Protein AF-A0A7V9MTH3-F1 (afdb_monomer)

pLDDT: mean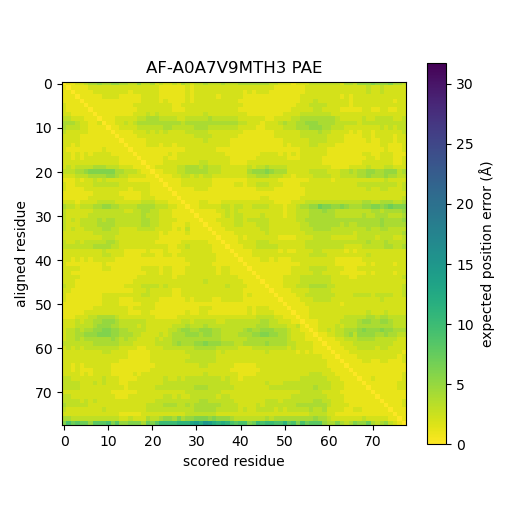 96.87, std 2.05, range [87.31, 98.62]

Secondary structure (DSSP, 8-state):
-EEEEE---SS--EEEEETT-EEEEEETTS-GGG-B-SBSEEEE-TT-EEEEEEE--SSS---EEESSHHHHHTT-B-

Nearest PDB structures (foldseek):
  4knt-assembly1_A  TM=9.830E-01  e=2.464E-06  Nitrosomonas europaea ATCC 19718
  3wia-assembly1_B  TM=9.768E-01  e=8.652E-06  Geobacillus kaustophilus HTA426
  3x1n-assembly1_A  TM=9.752E-01  e=8.211E-06  Geobacillus thermodenitrificans NG80-2
  3wi9-assembly1_A  TM=9.766E-01  e=1.386E-05  Geobacillus kaustophilus HTA426
  3x1f-assembly1_A  TM=9.777E-01  e=2.219E-05  Geobacillus thermodenitrificans NG80-2

Sequence (78 aa):
MRLYVVNAGPNLASAFHIIGGMFAAVYPDGDAKHALTGVSTYPISPGQGVVLDAIMPQPGKYPFVDHSMRAMTIGAAG

Mean predicted aligned error: 2.18 Å

Solvent-accessible surface area (backbone atoms only — not comparable to full-atom values): 4342 Å² total; per-residue (Å²): 90,81,45,82,48,67,33,74,48,83,80,58,64,37,33,40,29,38,53,93,39,40,24,63,32,36,14,72,74,61,42,80,92,58,56,43,63,78,42,57,62,48,80,33,46,47,69,35,46,32,32,37,32,41,49,75,92,63,94,79,85,62,47,39,31,26,66,45,61,70,51,28,76,76,60,41,55,89

Radius of gyration: 12.11 Å; Cα contacts (8 Å, |Δi|>4): 178; chains: 1; bounding box: 33×20×33 Å

Foldseek 3Di:
DKDKDAQQDQADKFFKAKVQKFFQWKAFQPDPVRIDGRHGTDIHGHGTIMMTHMDNPDDDDIKIARPPVVRRVVPRID

Structure (mmCIF, N/CA/C/O backbone):
data_AF-A0A7V9MTH3-F1
#
_entry.id   AF-A0A7V9MTH3-F1
#
loop_
_atom_site.group_PDB
_atom_site.id
_atom_site.type_symbol
_atom_site.label_atom_i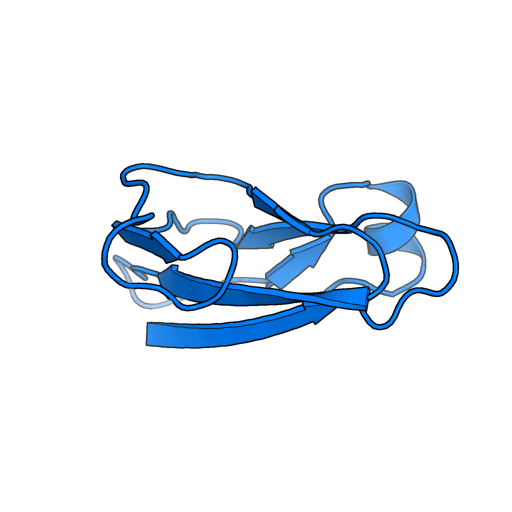d
_atom_site.label_alt_id
_atom_site.label_comp_id
_atom_site.label_asym_id
_atom_site.label_entity_id
_atom_site.label_seq_id
_atom_site.pdbx_PDB_ins_code
_atom_site.Cartn_x
_atom_site.Cartn_y
_atom_site.Cartn_z
_atom_site.occupancy
_atom_site.B_iso_or_equiv
_atom_site.auth_seq_id
_atom_site.auth_comp_id
_atom_site.auth_asym_id
_atom_site.auth_atom_id
_atom_site.pdbx_PDB_model_num
ATOM 1 N N . MET A 1 1 ? -10.368 -3.907 6.544 1.00 94.19 1 MET A N 1
ATOM 2 C CA . MET A 1 1 ? -9.897 -4.814 5.471 1.00 94.19 1 MET A CA 1
ATOM 3 C C . MET A 1 1 ? -8.425 -5.094 5.707 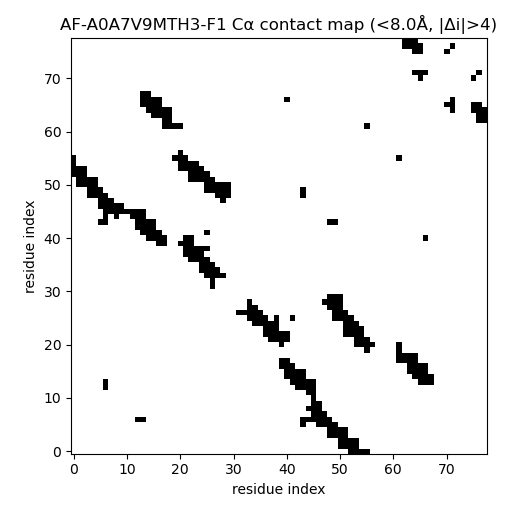1.00 94.19 1 MET A C 1
ATOM 5 O O . MET A 1 1 ? -7.717 -4.137 5.986 1.00 94.19 1 MET A O 1
ATOM 9 N N . ARG A 1 2 ? -7.975 -6.350 5.603 1.00 97.25 2 ARG A N 1
ATOM 10 C CA . ARG A 1 2 ? -6.547 -6.698 5.665 1.00 97.25 2 ARG A CA 1
ATOM 11 C C . ARG A 1 2 ? -6.004 -6.945 4.261 1.00 97.25 2 ARG A C 1
ATOM 13 O O . ARG A 1 2 ? -6.640 -7.649 3.482 1.00 97.25 2 ARG A O 1
ATOM 20 N N . LEU A 1 3 ? -4.846 -6.374 3.963 1.00 97.12 3 LEU A N 1
ATOM 21 C CA . LEU A 1 3 ? -4.136 -6.476 2.695 1.00 97.12 3 LEU 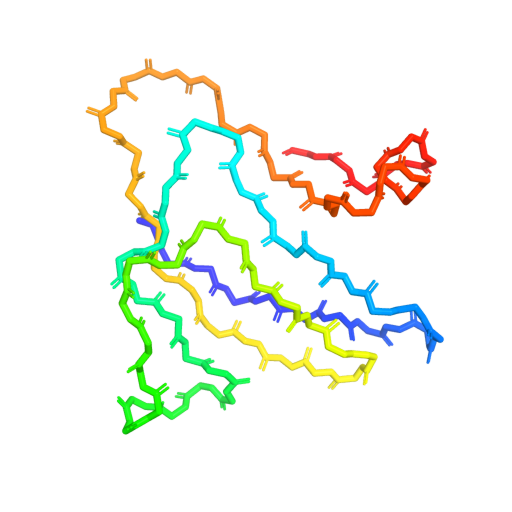A CA 1
ATOM 22 C C . LEU A 1 3 ? -2.773 -7.125 2.927 1.00 97.12 3 LEU A C 1
ATOM 24 O O . LEU A 1 3 ? -2.077 -6.778 3.878 1.00 97.12 3 LEU A O 1
ATOM 28 N N . TYR A 1 4 ? -2.390 -8.028 2.032 1.00 97.75 4 TYR A N 1
ATOM 29 C CA . TYR A 1 4 ? -1.046 -8.592 1.946 1.00 97.75 4 TYR A CA 1
ATOM 30 C C . TYR A 1 4 ? -0.453 -8.084 0.639 1.00 97.75 4 TYR A C 1
ATOM 32 O O . TYR A 1 4 ? -0.864 -8.517 -0.437 1.00 97.75 4 TYR A O 1
ATOM 40 N N . VAL A 1 5 ? 0.437 -7.101 0.728 1.00 97.62 5 VAL A N 1
ATOM 41 C CA . VAL A 1 5 ? 0.949 -6.375 -0.436 1.00 97.62 5 VAL A CA 1
ATOM 42 C C . VAL A 1 5 ? 2.411 -6.718 -0.623 1.00 97.62 5 VAL A C 1
ATOM 44 O O . VAL A 1 5 ? 3.194 -6.659 0.321 1.00 97.62 5 VAL A O 1
ATOM 47 N N . VAL A 1 6 ? 2.781 -7.058 -1.852 1.00 97.94 6 VAL A N 1
ATOM 48 C CA . VAL A 1 6 ? 4.167 -7.303 -2.243 1.00 97.94 6 VAL A CA 1
ATOM 49 C C . VAL A 1 6 ? 4.529 -6.309 -3.328 1.00 97.94 6 VAL A C 1
ATOM 51 O O . VAL A 1 6 ? 3.859 -6.241 -4.358 1.00 97.94 6 VAL A O 1
ATOM 54 N N . ASN A 1 7 ? 5.614 -5.571 -3.123 1.00 97.94 7 ASN A N 1
ATOM 55 C CA . ASN A 1 7 ? 6.275 -4.896 -4.225 1.00 97.94 7 ASN A CA 1
ATOM 56 C C . ASN A 1 7 ? 7.292 -5.866 -4.827 1.00 97.94 7 ASN A C 1
ATOM 58 O O . ASN A 1 7 ? 8.400 -6.008 -4.318 1.00 97.94 7 ASN A O 1
ATOM 62 N N . ALA A 1 8 ? 6.930 -6.536 -5.920 1.00 98.25 8 ALA A N 1
ATOM 63 C CA . ALA A 1 8 ? 7.828 -7.478 -6.587 1.00 98.25 8 ALA A CA 1
ATOM 64 C C . ALA A 1 8 ? 9.056 -6.799 -7.233 1.00 98.25 8 ALA A C 1
ATOM 66 O O . ALA A 1 8 ? 10.019 -7.477 -7.585 1.00 98.25 8 ALA A O 1
ATOM 67 N N . GLY A 1 9 ? 9.055 -5.469 -7.369 1.00 97.62 9 GLY A N 1
ATOM 68 C CA . GLY A 1 9 ? 10.147 -4.714 -7.969 1.00 97.62 9 GLY A CA 1
ATOM 69 C C . GLY A 1 9 ? 10.182 -4.828 -9.503 1.00 97.62 9 GLY A C 1
ATOM 70 O O . GLY A 1 9 ? 9.130 -4.810 -10.140 1.00 97.62 9 GLY A O 1
ATOM 71 N N . PRO A 1 10 ? 11.374 -4.879 -10.133 1.00 97.88 10 PRO A N 1
ATOM 72 C CA . PRO A 1 10 ? 12.675 -5.127 -9.502 1.00 97.88 10 PRO A CA 1
ATOM 73 C C . PRO A 1 10 ? 13.345 -3.885 -8.895 1.00 97.88 10 PRO A C 1
ATOM 75 O O . PRO A 1 10 ? 14.208 -4.030 -8.040 1.00 97.88 10 PRO A O 1
ATOM 78 N N . ASN A 1 11 ? 12.967 -2.671 -9.312 1.00 98.00 11 ASN A N 1
ATOM 79 C CA . ASN A 1 11 ? 13.795 -1.481 -9.054 1.00 98.00 11 ASN A CA 1
ATOM 80 C C . ASN A 1 11 ? 13.101 -0.369 -8.262 1.00 98.00 11 ASN A C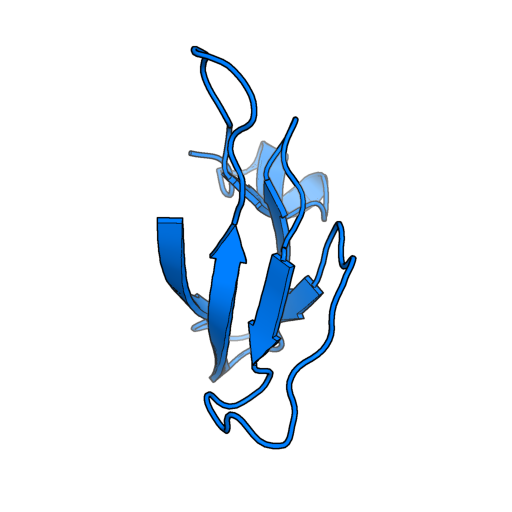 1
ATOM 82 O O . ASN A 1 11 ? 13.765 0.404 -7.578 1.00 98.00 11 ASN A O 1
ATOM 86 N N . LEU A 1 12 ? 11.783 -0.230 -8.399 1.00 97.94 12 LEU A N 1
ATOM 87 C CA . LEU A 1 12 ? 11.059 0.927 -7.876 1.00 97.94 12 LEU A CA 1
ATOM 88 C C . LEU A 1 12 ? 10.408 0.583 -6.543 1.00 97.94 12 LEU A C 1
ATOM 90 O O . LEU A 1 12 ? 9.746 -0.444 -6.439 1.00 97.94 12 LEU A O 1
ATOM 94 N N . ALA A 1 13 ? 10.584 1.440 -5.540 1.00 97.94 13 ALA A N 1
ATOM 95 C CA . ALA A 1 13 ? 9.770 1.394 -4.333 1.00 97.94 13 ALA A CA 1
ATOM 96 C C . ALA A 1 13 ? 8.345 1.881 -4.641 1.00 97.94 13 ALA A C 1
ATOM 98 O O . ALA A 1 13 ? 8.165 2.739 -5.504 1.00 97.94 13 ALA A O 1
ATOM 99 N N . SER A 1 14 ? 7.365 1.362 -3.905 1.00 98.19 14 SER A N 1
ATOM 100 C CA . SER A 1 14 ? 5.967 1.796 -3.964 1.00 98.19 14 SER A CA 1
ATOM 101 C C . SER A 1 14 ? 5.638 2.629 -2.734 1.00 98.19 14 SER A C 1
ATOM 103 O O . SER A 1 14 ? 5.858 2.174 -1.615 1.00 98.19 14 SER A O 1
ATOM 105 N N . ALA A 1 15 ? 5.055 3.811 -2.908 1.00 98.31 15 ALA A N 1
ATOM 106 C CA . ALA A 1 15 ? 4.457 4.583 -1.823 1.00 98.31 15 ALA A CA 1
ATOM 107 C C . ALA A 1 15 ? 2.984 4.171 -1.669 1.00 98.31 15 ALA A C 1
ATOM 109 O O . ALA A 1 15 ? 2.083 4.890 -2.092 1.00 98.31 15 ALA A O 1
ATOM 110 N N . PHE A 1 16 ? 2.730 2.982 -1.118 1.00 98.25 16 PHE A N 1
ATOM 111 C CA . PHE A 1 16 ? 1.393 2.387 -1.123 1.00 98.25 16 PHE A CA 1
ATOM 112 C C . PHE A 1 16 ? 0.412 3.192 -0.261 1.00 98.25 16 PHE A C 1
ATOM 114 O O . PHE A 1 16 ? 0.658 3.430 0.926 1.00 98.25 16 PHE A O 1
ATOM 121 N N . HIS A 1 17 ? -0.699 3.607 -0.868 1.00 97.94 17 HIS A N 1
ATOM 122 C CA . HIS A 1 17 ? -1.708 4.470 -0.264 1.00 97.94 17 HIS A CA 1
ATOM 123 C C . HIS A 1 17 ? -3.120 4.049 -0.682 1.00 97.94 17 HIS A C 1
ATOM 125 O O . HIS A 1 17 ? -3.328 3.508 -1.768 1.00 97.94 17 HIS A O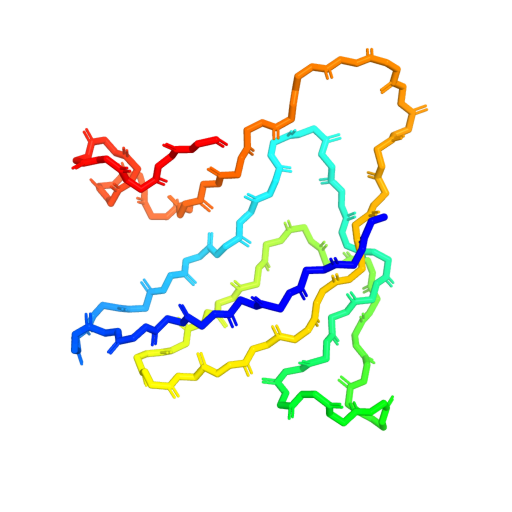 1
ATOM 131 N N . ILE A 1 18 ? -4.100 4.341 0.173 1.00 97.44 18 ILE A N 1
ATOM 132 C CA . ILE A 1 18 ? -5.520 4.191 -0.135 1.00 97.44 18 ILE A CA 1
ATOM 133 C C . ILE A 1 18 ? -6.186 5.558 -0.027 1.00 97.44 18 ILE A C 1
ATOM 135 O O . ILE A 1 18 ? -6.321 6.102 1.071 1.00 97.44 18 ILE A O 1
ATOM 139 N N . ILE A 1 19 ? -6.645 6.095 -1.156 1.00 97.06 19 ILE A N 1
ATOM 140 C CA . ILE A 1 19 ? -7.301 7.404 -1.190 1.00 97.06 19 ILE A CA 1
ATOM 141 C C . ILE A 1 19 ? -8.591 7.347 -0.367 1.00 97.06 19 ILE A C 1
ATOM 143 O O . ILE A 1 19 ? -9.449 6.495 -0.591 1.00 97.06 19 ILE A O 1
ATOM 147 N N . GLY A 1 20 ? -8.726 8.274 0.584 1.00 94.56 20 GLY A N 1
ATOM 148 C CA . GLY A 1 20 ? -9.870 8.357 1.500 1.00 94.56 20 GLY A CA 1
ATOM 149 C C . GLY A 1 20 ? -9.800 7.407 2.702 1.00 94.56 20 GLY A C 1
ATOM 150 O O . GLY A 1 20 ? -10.700 7.442 3.541 1.00 94.56 20 GLY A O 1
ATOM 151 N N . GLY A 1 21 ? -8.755 6.581 2.805 1.00 92.19 21 GLY A N 1
ATOM 152 C CA . GLY A 1 21 ? -8.527 5.660 3.918 1.00 92.19 21 GLY A CA 1
ATOM 153 C C . GLY A 1 21 ? -7.253 5.971 4.707 1.00 92.19 21 GLY A C 1
ATOM 154 O O . GLY A 1 21 ? -6.411 6.772 4.303 1.00 92.19 21 GLY A O 1
ATOM 155 N N . MET A 1 22 ? -7.106 5.297 5.846 1.00 94.12 22 MET A N 1
ATOM 156 C CA . MET A 1 22 ? -5.863 5.224 6.621 1.00 94.12 22 MET A CA 1
ATOM 157 C C . MET A 1 22 ? -5.641 3.790 7.104 1.00 94.12 22 MET A C 1
ATOM 159 O O . MET A 1 22 ? -6.591 3.004 7.231 1.00 94.12 22 MET A O 1
ATOM 163 N N . PHE A 1 23 ? -4.388 3.454 7.400 1.00 97.62 23 PHE A N 1
ATOM 164 C CA . PHE A 1 23 ? -4.024 2.170 7.979 1.00 97.62 23 PHE A CA 1
ATOM 165 C C . PHE A 1 23 ? -4.134 2.223 9.507 1.00 97.62 23 PHE A C 1
ATOM 167 O O . PHE A 1 23 ? -3.448 2.997 10.180 1.00 97.62 23 PHE A O 1
ATOM 174 N N . ALA A 1 24 ? -4.997 1.368 10.057 1.00 97.19 24 ALA A N 1
ATOM 175 C CA . ALA A 1 24 ? -5.078 1.109 11.490 1.00 97.19 24 ALA A CA 1
ATOM 176 C C . ALA A 1 24 ? -3.796 0.450 11.998 1.00 97.19 24 ALA A C 1
ATOM 178 O O . ALA A 1 24 ? -3.307 0.808 13.067 1.00 97.19 24 ALA A O 1
ATOM 179 N N . ALA A 1 25 ? -3.264 -0.487 11.209 1.00 98.25 25 ALA A N 1
ATOM 180 C CA . ALA A 1 25 ? -2.003 -1.155 11.467 1.00 98.25 25 ALA A CA 1
ATOM 181 C C . ALA A 1 25 ? -1.232 -1.395 10.162 1.00 98.25 25 ALA A C 1
ATOM 183 O O . ALA A 1 25 ? -1.821 -1.739 9.136 1.00 98.25 25 ALA A O 1
ATOM 184 N N . VAL A 1 26 ? 0.087 -1.248 10.209 1.00 98.56 26 VAL A N 1
ATOM 185 C CA . VAL A 1 26 ? 1.018 -1.690 9.165 1.00 98.56 26 VAL A CA 1
ATOM 186 C C . VAL A 1 26 ? 2.052 -2.594 9.813 1.00 98.56 26 VAL A C 1
ATOM 188 O O . VAL A 1 26 ? 2.640 -2.217 10.821 1.00 98.56 26 VAL A O 1
ATOM 191 N N . TYR A 1 27 ? 2.281 -3.763 9.227 1.00 98.50 27 TYR A N 1
ATOM 192 C CA . TYR A 1 27 ? 3.245 -4.763 9.671 1.00 98.50 27 TYR A CA 1
ATOM 193 C C . TYR A 1 27 ? 4.329 -4.901 8.583 1.00 98.50 27 TYR A C 1
ATOM 195 O O . TYR A 1 27 ? 4.115 -5.637 7.611 1.00 98.50 27 TYR A O 1
ATOM 203 N N . PRO A 1 28 ? 5.455 -4.165 8.699 1.00 96.50 28 PRO A N 1
ATOM 204 C CA . PRO A 1 28 ? 6.509 -4.034 7.679 1.00 96.50 28 PRO A CA 1
ATOM 205 C C . PRO A 1 28 ? 7.045 -5.327 7.053 1.00 96.50 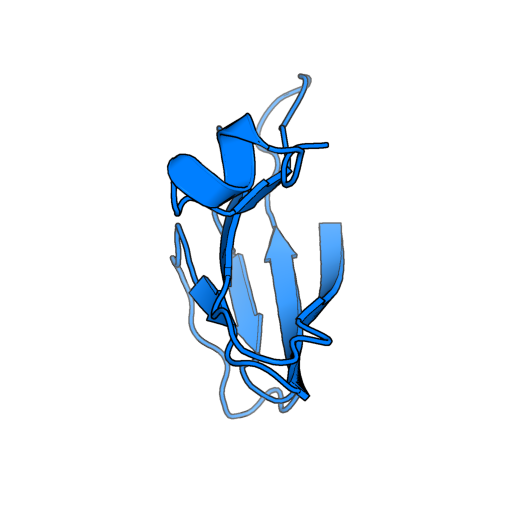28 PRO A C 1
ATOM 207 O O . PRO A 1 28 ? 7.498 -5.308 5.913 1.00 96.50 28 PRO A O 1
ATOM 210 N N . ASP A 1 29 ? 7.028 -6.417 7.808 1.00 93.38 29 ASP A N 1
ATOM 211 C CA . ASP A 1 29 ? 7.546 -7.745 7.467 1.00 93.38 29 ASP A CA 1
ATOM 212 C C . ASP A 1 29 ? 6.545 -8.858 7.831 1.00 93.38 29 ASP A C 1
ATOM 214 O O . ASP A 1 29 ? 6.876 -10.042 7.842 1.00 93.38 29 ASP A O 1
ATOM 218 N N . GLY A 1 30 ? 5.303 -8.475 8.142 1.00 95.06 30 GLY A N 1
ATOM 219 C CA . GLY A 1 30 ? 4.269 -9.378 8.638 1.00 95.06 30 GLY A CA 1
ATOM 220 C C . GLY A 1 30 ? 4.407 -9.775 10.112 1.00 95.06 30 GLY A C 1
ATOM 221 O O . GLY A 1 30 ? 3.553 -10.524 10.590 1.00 95.06 30 GLY A O 1
ATOM 222 N N . ASP A 1 31 ? 5.404 -9.270 10.852 1.00 96.44 31 ASP A N 1
ATOM 223 C CA . ASP A 1 31 ? 5.503 -9.494 12.297 1.00 96.44 31 ASP A CA 1
ATOM 224 C C . ASP A 1 31 ? 4.594 -8.516 13.060 1.00 96.44 31 ASP A C 1
ATOM 226 O O . ASP A 1 31 ? 4.693 -7.290 12.946 1.00 96.44 31 ASP A O 1
ATOM 230 N N . ALA A 1 32 ? 3.715 -9.068 13.898 1.00 95.81 32 ALA A N 1
ATOM 231 C CA . ALA A 1 32 ? 2.835 -8.304 14.776 1.00 95.81 32 ALA A CA 1
ATOM 232 C C . ALA A 1 32 ? 3.596 -7.384 15.748 1.00 95.81 32 ALA A C 1
ATOM 234 O O . ALA A 1 32 ? 3.051 -6.370 16.180 1.00 95.81 32 ALA A O 1
ATOM 235 N N . LYS A 1 33 ? 4.850 -7.710 16.083 1.00 97.62 33 LYS A N 1
ATOM 236 C CA . LYS A 1 33 ? 5.708 -6.901 16.961 1.00 97.62 33 LYS A CA 1
ATOM 237 C C . LYS A 1 33 ? 6.175 -5.598 16.318 1.00 97.62 33 LYS A C 1
ATOM 239 O O . LYS A 1 33 ? 6.534 -4.675 17.042 1.00 97.62 33 LYS A O 1
ATOM 244 N N . HIS A 1 34 ? 6.158 -5.507 14.991 1.00 97.31 34 HIS A N 1
ATOM 245 C CA . HIS A 1 34 ? 6.586 -4.323 14.243 1.00 97.31 34 HIS A CA 1
ATOM 246 C C . HIS A 1 34 ? 5.415 -3.422 13.830 1.00 97.31 34 HIS A C 1
ATOM 248 O O . HIS A 1 34 ? 5.567 -2.567 12.958 1.00 97.31 34 HIS A O 1
ATOM 254 N N . ALA A 1 35 ? 4.240 -3.615 14.436 1.00 97.94 35 ALA A N 1
ATOM 255 C CA . ALA A 1 35 ? 3.034 -2.887 14.079 1.00 97.94 35 ALA A CA 1
ATOM 256 C C . ALA A 1 35 ? 3.193 -1.368 14.258 1.00 97.94 35 ALA A C 1
ATOM 258 O O . ALA A 1 35 ? 3.474 -0.875 15.351 1.00 97.94 35 ALA A O 1
ATOM 259 N N . LEU A 1 36 ? 2.933 -0.629 13.184 1.00 98.31 36 LEU A N 1
ATOM 260 C CA . LEU A 1 36 ? 2.793 0.826 13.174 1.00 98.31 36 LEU A CA 1
ATOM 261 C C . LEU A 1 36 ? 1.312 1.189 13.087 1.00 98.31 36 LEU A C 1
ATOM 263 O O . LEU A 1 36 ? 0.565 0.495 12.405 1.00 98.31 36 LEU A O 1
ATOM 267 N N . THR A 1 37 ? 0.884 2.286 13.708 1.00 97.44 37 THR A N 1
ATOM 268 C CA . THR A 1 37 ? -0.517 2.742 13.689 1.00 97.44 37 THR A CA 1
ATOM 269 C C . THR A 1 37 ? -0.640 4.156 13.122 1.00 97.44 37 THR A C 1
ATOM 271 O O . THR A 1 37 ? 0.320 4.925 13.128 1.00 97.44 37 THR A O 1
ATOM 274 N N . GLY A 1 38 ? -1.821 4.505 12.599 1.00 94.81 38 GLY A N 1
ATOM 275 C CA . GLY A 1 38 ? -2.099 5.856 12.091 1.00 94.81 38 GLY A CA 1
ATOM 276 C C . GLY A 1 38 ? -1.323 6.230 10.823 1.00 94.81 38 GLY A C 1
ATOM 277 O O . GLY A 1 38 ? -1.102 7.410 10.560 1.00 94.81 38 GLY A O 1
ATOM 278 N N . VAL A 1 39 ? -0.899 5.241 10.035 1.00 97.31 39 VAL A N 1
ATOM 279 C CA . VAL A 1 39 ? -0.115 5.450 8.811 1.00 97.31 39 VAL A CA 1
ATOM 280 C C . VAL A 1 39 ? -1.059 5.761 7.647 1.00 97.31 39 VAL A C 1
ATOM 282 O O . VAL A 1 39 ? -2.021 5.033 7.413 1.00 97.31 39 VAL A O 1
ATOM 285 N N . SER A 1 40 ? -0.799 6.831 6.895 1.00 95.94 40 SER A N 1
ATOM 286 C CA . SER A 1 40 ? -1.567 7.165 5.683 1.00 95.94 40 SER A CA 1
ATOM 287 C C . SER A 1 40 ? -0.998 6.504 4.426 1.00 95.94 40 SER A C 1
ATOM 289 O O . SER A 1 40 ? -1.749 6.026 3.579 1.00 95.94 40 SER A O 1
ATOM 291 N N . THR A 1 41 ? 0.328 6.456 4.321 1.00 97.88 41 THR A N 1
ATOM 292 C CA . THR A 1 41 ? 1.079 5.924 3.180 1.00 97.88 41 THR A CA 1
ATOM 293 C C . THR A 1 41 ? 2.288 5.173 3.709 1.00 97.88 41 THR A C 1
ATOM 295 O O . THR A 1 41 ? 2.970 5.673 4.606 1.00 97.88 41 THR A O 1
ATOM 298 N N . TYR A 1 42 ? 2.575 3.995 3.158 1.00 98.38 42 TYR A N 1
ATOM 299 C CA . TYR A 1 42 ? 3.715 3.188 3.584 1.00 98.38 42 TYR A CA 1
ATOM 300 C C . TYR A 1 42 ? 4.653 2.873 2.407 1.00 98.38 42 TYR A C 1
ATOM 302 O O . TYR A 1 42 ? 4.181 2.386 1.375 1.00 98.38 42 TYR A O 1
ATOM 310 N N . PRO A 1 43 ? 5.967 3.151 2.520 1.00 98.19 43 PRO A N 1
ATOM 311 C CA . PRO A 1 43 ? 6.931 2.783 1.494 1.00 98.19 43 PRO A CA 1
ATOM 312 C C . PRO A 1 43 ? 7.198 1.273 1.521 1.00 98.19 43 PRO A C 1
ATOM 314 O O . PRO A 1 43 ? 7.555 0.715 2.554 1.00 98.19 43 PRO A O 1
ATOM 317 N N . ILE A 1 44 ? 7.072 0.623 0.368 1.00 98.31 44 ILE A N 1
ATOM 318 C CA . ILE A 1 44 ? 7.351 -0.801 0.178 1.00 98.31 44 ILE A CA 1
ATOM 319 C C . ILE A 1 44 ? 8.506 -0.921 -0.812 1.00 98.31 44 ILE A C 1
ATOM 321 O O . ILE A 1 44 ? 8.367 -0.569 -1.987 1.00 98.31 44 ILE A O 1
ATOM 325 N N . SER A 1 45 ? 9.658 -1.389 -0.343 1.00 98.44 45 SER A N 1
ATOM 326 C CA . SER A 1 45 ? 10.864 -1.550 -1.165 1.00 98.44 45 SER A CA 1
ATOM 327 C C . SER A 1 45 ? 10.716 -2.700 -2.173 1.00 98.44 45 SER A C 1
ATOM 329 O O . SER A 1 45 ? 9.906 -3.600 -1.948 1.00 98.44 45 SER A O 1
ATOM 331 N N . PRO A 1 46 ? 11.488 -2.720 -3.275 1.00 98.44 46 PRO A N 1
ATOM 332 C CA . PRO A 1 46 ? 11.530 -3.877 -4.168 1.00 98.44 46 PRO A CA 1
ATOM 333 C C . PRO A 1 46 ? 11.839 -5.177 -3.412 1.00 98.44 46 PRO A C 1
ATOM 335 O O . PRO A 1 46 ? 12.765 -5.226 -2.607 1.00 98.44 46 PRO A O 1
ATOM 338 N N . GLY A 1 47 ? 11.059 -6.224 -3.670 1.00 98.12 47 GLY A N 1
ATOM 339 C CA . GLY A 1 47 ? 11.152 -7.521 -2.998 1.00 98.12 47 GLY A CA 1
ATOM 340 C C . GLY A 1 47 ? 10.503 -7.582 -1.610 1.00 98.12 47 GLY A C 1
ATOM 341 O O . GLY A 1 47 ? 10.488 -8.651 -1.004 1.00 98.12 47 GLY A O 1
ATOM 342 N N . GLN A 1 48 ? 9.955 -6.478 -1.093 1.00 98.25 48 GLN A N 1
ATOM 343 C CA . GLN A 1 48 ? 9.345 -6.436 0.236 1.00 98.25 48 GLN A CA 1
ATOM 344 C C . GLN A 1 48 ? 7.865 -6.842 0.197 1.00 98.25 48 GLN A C 1
ATOM 346 O O . GLN A 1 48 ? 7.110 -6.434 -0.692 1.00 98.25 48 GLN A O 1
ATOM 351 N N . GLY A 1 49 ? 7.450 -7.609 1.208 1.00 97.69 49 GLY A N 1
ATOM 352 C CA . GLY A 1 49 ? 6.052 -7.887 1.530 1.00 97.69 49 GLY A CA 1
ATOM 353 C C . GLY A 1 49 ? 5.638 -7.206 2.834 1.00 97.69 49 GLY A C 1
ATOM 354 O O . GLY A 1 49 ? 6.420 -7.171 3.777 1.00 97.69 49 GLY A O 1
ATOM 355 N N . VAL A 1 50 ? 4.418 -6.673 2.882 1.00 98.25 50 VAL A N 1
ATOM 356 C CA . VAL A 1 50 ? 3.864 -5.924 4.021 1.00 98.25 50 VAL A CA 1
ATOM 357 C C . VAL A 1 50 ? 2.418 -6.357 4.251 1.00 98.25 50 VAL A C 1
ATOM 359 O O . VAL A 1 50 ? 1.665 -6.559 3.294 1.00 98.25 50 VAL A O 1
ATOM 362 N N . VAL A 1 51 ? 2.004 -6.459 5.515 1.00 98.62 51 VAL A N 1
ATOM 363 C CA . VAL A 1 51 ? 0.588 -6.636 5.875 1.00 98.62 51 VAL A CA 1
ATOM 364 C C . VAL A 1 51 ? 0.021 -5.298 6.336 1.00 98.62 51 VAL A C 1
ATOM 366 O O . VAL A 1 51 ? 0.639 -4.621 7.152 1.00 98.62 51 VAL A O 1
ATOM 369 N N . LEU A 1 52 ? -1.142 -4.897 5.826 1.00 98.25 52 LEU A N 1
ATOM 370 C CA . LEU A 1 52 ? -1.785 -3.627 6.173 1.00 98.25 52 LEU A CA 1
ATOM 371 C C . LEU A 1 52 ? -3.245 -3.846 6.556 1.00 98.25 52 LEU A C 1
ATOM 373 O O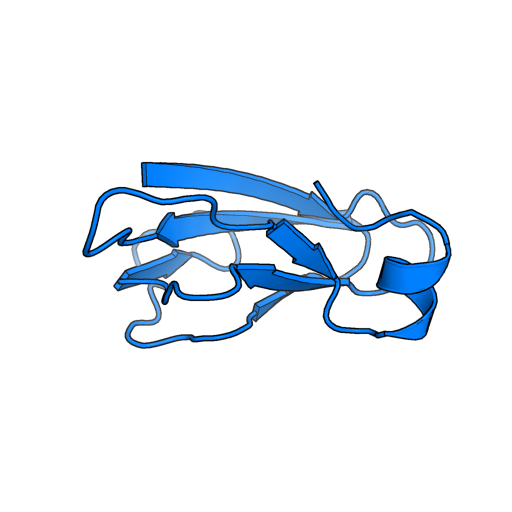 . LEU A 1 52 ? -3.990 -4.495 5.826 1.00 98.25 52 LEU A O 1
ATOM 377 N N . ASP A 1 53 ? -3.674 -3.237 7.653 1.00 97.81 53 ASP A N 1
ATOM 378 C CA . ASP A 1 53 ? -5.075 -3.170 8.052 1.00 97.81 53 ASP A CA 1
ATOM 379 C C . ASP A 1 53 ? -5.631 -1.786 7.752 1.00 97.81 53 ASP A C 1
ATOM 381 O O . ASP A 1 53 ? -5.261 -0.802 8.385 1.00 97.81 53 ASP A O 1
ATOM 385 N N . ALA A 1 54 ? -6.547 -1.712 6.793 1.00 96.06 54 ALA A N 1
ATOM 386 C CA . ALA A 1 54 ? -7.189 -0.482 6.356 1.00 96.06 54 ALA A CA 1
ATOM 387 C C . ALA A 1 54 ? -8.607 -0.334 6.921 1.00 96.06 54 ALA A C 1
ATOM 389 O O . ALA A 1 54 ? -9.372 -1.310 6.993 1.00 96.06 54 ALA A O 1
ATOM 390 N N . ILE A 1 55 ? -8.978 0.907 7.242 1.00 91.88 55 ILE A N 1
ATOM 391 C CA . ILE A 1 55 ? -10.334 1.298 7.643 1.00 91.88 55 ILE A CA 1
ATOM 392 C C . ILE A 1 55 ? -10.975 2.100 6.508 1.00 91.88 55 ILE A C 1
ATOM 394 O O . ILE A 1 55 ? -10.427 3.121 6.098 1.00 91.88 55 ILE A O 1
ATOM 398 N N . MET A 1 56 ? -12.156 1.662 6.055 1.00 92.62 56 MET A N 1
ATOM 399 C CA . MET A 1 56 ? -13.010 2.415 5.128 1.00 92.62 56 MET A CA 1
ATOM 400 C C . MET A 1 56 ? -14.211 2.948 5.912 1.00 92.62 56 MET A C 1
ATOM 402 O O . MET A 1 56 ? -15.116 2.171 6.220 1.00 92.62 56 MET A O 1
ATOM 406 N N . PRO A 1 57 ? -14.200 4.228 6.325 1.00 89.88 57 PRO A N 1
ATOM 407 C CA . PRO A 1 57 ? -15.149 4.731 7.316 1.00 89.88 57 PRO A CA 1
ATOM 408 C C . PRO A 1 57 ? -16.575 4.888 6.777 1.00 89.88 57 PRO A C 1
ATOM 410 O O . PRO A 1 57 ? -17.512 4.982 7.566 1.00 89.88 57 PRO A O 1
ATOM 413 N N . GLN A 1 58 ? -16.754 4.954 5.455 1.00 94.75 58 GLN A N 1
ATOM 414 C CA . GLN A 1 58 ? -18.045 5.191 4.815 1.00 94.75 58 GLN A CA 1
ATOM 415 C C . GLN A 1 58 ? -18.192 4.333 3.548 1.00 94.75 58 GLN A C 1
ATOM 417 O O . GLN A 1 58 ? -17.196 3.874 2.989 1.00 94.75 58 GLN A O 1
ATOM 422 N N . PRO A 1 59 ? -19.421 4.092 3.060 1.00 96.19 59 PRO A N 1
ATOM 423 C CA . PRO A 1 59 ? -19.622 3.496 1.744 1.00 96.19 59 PRO A CA 1
ATOM 424 C C . PRO A 1 59 ? -19.034 4.389 0.642 1.00 96.19 59 PRO A C 1
ATOM 426 O O . PRO A 1 59 ? -19.311 5.585 0.594 1.00 96.19 59 PRO A O 1
ATOM 429 N N . GLY A 1 60 ? -18.247 3.813 -0.267 1.00 94.81 60 GLY A N 1
ATOM 430 C CA . GLY A 1 60 ? -17.605 4.573 -1.336 1.00 94.81 60 GLY A CA 1
ATOM 431 C C . GLY A 1 60 ? -16.598 3.755 -2.135 1.00 94.81 60 GLY A C 1
ATOM 432 O O . GLY A 1 60 ? -16.425 2.557 -1.911 1.00 94.81 60 GLY A O 1
ATOM 433 N N . LYS A 1 61 ? -15.934 4.420 -3.083 1.00 95.44 61 LYS A N 1
ATOM 434 C CA . LYS A 1 61 ? -14.790 3.870 -3.818 1.00 95.44 61 LYS A CA 1
ATOM 435 C C . LYS A 1 61 ? -13.504 4.385 -3.181 1.00 95.44 61 LYS A C 1
ATOM 437 O O . LYS A 1 61 ? -13.374 5.587 -2.978 1.00 95.44 61 LYS A O 1
ATOM 442 N N . TYR A 1 62 ? -12.571 3.476 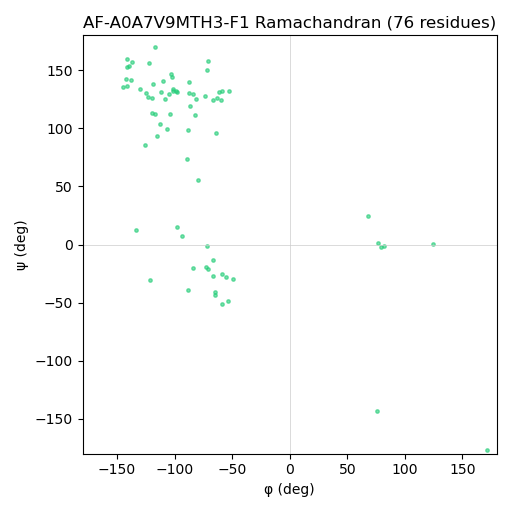-2.921 1.00 96.75 62 TYR A N 1
ATOM 443 C CA . TYR A 1 62 ? -11.304 3.754 -2.249 1.00 96.75 62 TYR A CA 1
ATOM 444 C C . TYR A 1 62 ? -10.151 3.248 -3.119 1.00 96.75 62 TYR A C 1
ATOM 446 O O . TYR A 1 62 ? -9.742 2.101 -2.948 1.00 96.75 62 TYR A O 1
ATOM 454 N N . PRO A 1 63 ? -9.673 4.053 -4.085 1.00 96.56 63 PRO A N 1
ATOM 455 C CA . PRO A 1 63 ? -8.576 3.651 -4.956 1.00 96.56 63 PRO A CA 1
ATOM 456 C C . PRO A 1 63 ? -7.313 3.314 -4.159 1.00 96.56 63 PRO A C 1
ATOM 458 O O . PRO A 1 63 ? -6.883 4.095 -3.303 1.00 96.56 63 PRO A O 1
ATOM 461 N N . PHE A 1 64 ? -6.705 2.179 -4.475 1.00 97.25 64 PHE A N 1
ATOM 462 C CA . PHE A 1 64 ? -5.362 1.806 -4.056 1.00 97.25 64 PHE A CA 1
ATOM 463 C C . PHE A 1 64 ? -4.369 2.349 -5.077 1.00 97.25 64 PHE A C 1
ATOM 465 O O . PHE A 1 64 ? -4.542 2.161 -6.280 1.00 97.25 64 PHE A O 1
ATOM 472 N N . VAL A 1 65 ? -3.323 3.028 -4.614 1.00 98.31 65 VAL A N 1
ATOM 473 C CA . VAL A 1 65 ? -2.353 3.679 -5.501 1.00 98.31 65 VAL A CA 1
ATOM 474 C C . VAL A 1 65 ? -0.925 3.515 -5.001 1.00 98.31 65 VAL A C 1
ATOM 476 O O . VAL A 1 65 ? -0.673 3.423 -3.797 1.00 98.31 65 VAL A O 1
ATOM 479 N N . ASP A 1 66 ? 0.022 3.558 -5.934 1.00 98.44 66 ASP A N 1
ATOM 480 C CA . ASP A 1 66 ? 1.375 4.015 -5.631 1.00 98.44 66 ASP A CA 1
ATOM 481 C C . ASP A 1 66 ? 1.394 5.549 -5.674 1.00 98.44 66 ASP A C 1
ATOM 483 O O . ASP A 1 66 ? 1.259 6.157 -6.734 1.00 98.44 66 ASP A O 1
ATOM 487 N N . HIS A 1 67 ? 1.569 6.193 -4.520 1.00 98.06 67 HIS A N 1
ATOM 488 C CA . HIS A 1 67 ? 1.571 7.650 -4.400 1.00 98.06 67 HIS A CA 1
ATOM 489 C C . HIS A 1 67 ? 2.829 8.316 -5.003 1.00 98.06 67 HIS A C 1
ATOM 491 O O . HIS A 1 67 ? 2.930 9.547 -5.064 1.00 98.06 67 HIS A O 1
ATOM 497 N N . SER A 1 68 ? 3.778 7.534 -5.526 1.00 97.81 68 SER A N 1
ATOM 498 C CA . SER A 1 68 ? 4.668 8.010 -6.582 1.00 97.81 68 SER A CA 1
ATOM 499 C C . SER A 1 68 ? 3.828 8.311 -7.825 1.00 97.81 68 SER A C 1
ATOM 501 O O . SER A 1 68 ? 3.534 7.430 -8.629 1.00 97.81 68 SER A O 1
ATOM 503 N N . MET A 1 69 ? 3.436 9.576 -8.010 1.00 97.56 69 MET A N 1
ATOM 504 C CA . MET A 1 69 ? 2.465 9.972 -9.046 1.00 97.56 69 MET A CA 1
ATOM 505 C C . MET A 1 69 ? 2.861 9.537 -10.465 1.00 97.56 69 MET A C 1
ATOM 507 O O . MET A 1 69 ? 1.994 9.272 -11.298 1.00 97.56 69 MET A O 1
ATOM 511 N N . ARG A 1 70 ? 4.166 9.399 -10.737 1.00 97.94 70 ARG A N 1
ATOM 512 C CA . ARG A 1 70 ? 4.669 8.785 -11.972 1.00 97.94 70 ARG A CA 1
ATOM 513 C C . ARG A 1 70 ? 4.167 7.347 -12.130 1.00 97.94 70 ARG A C 1
ATOM 515 O O . ARG A 1 70 ? 3.663 7.018 -13.196 1.00 97.94 70 ARG A O 1
ATOM 522 N N . ALA A 1 71 ? 4.327 6.510 -11.104 1.00 97.88 71 ALA A N 1
ATOM 523 C CA . ALA A 1 71 ? 3.892 5.116 -11.108 1.00 97.88 71 ALA A CA 1
ATOM 524 C C . ALA A 1 71 ? 2.363 5.010 -11.211 1.00 97.88 71 ALA A C 1
ATOM 526 O O . ALA A 1 71 ? 1.860 4.252 -12.040 1.00 97.88 71 ALA A O 1
ATOM 527 N N . MET A 1 72 ? 1.630 5.834 -10.454 1.00 98.00 72 MET A N 1
ATOM 528 C CA . MET A 1 72 ? 0.167 5.910 -10.546 1.00 98.00 72 MET A CA 1
ATOM 529 C C . MET A 1 72 ? -0.300 6.175 -11.984 1.00 98.00 72 MET A C 1
ATOM 531 O O . MET A 1 72 ? -1.155 5.468 -12.508 1.00 98.00 72 MET A O 1
ATOM 535 N N . THR A 1 73 ? 0.302 7.167 -12.647 1.00 97.62 73 THR A N 1
ATOM 536 C CA . THR A 1 73 ? -0.102 7.612 -13.993 1.00 97.62 73 THR A CA 1
ATOM 537 C C . THR A 1 73 ? 0.160 6.557 -15.070 1.00 97.62 73 THR A C 1
ATOM 539 O O . THR A 1 73 ? -0.543 6.521 -16.075 1.00 97.62 73 THR A O 1
ATOM 542 N N . ILE A 1 74 ? 1.146 5.679 -14.865 1.00 97.44 74 ILE A N 1
ATOM 543 C CA . ILE A 1 74 ? 1.462 4.583 -15.794 1.00 97.44 74 ILE A CA 1
ATOM 544 C C . ILE A 1 74 ? 0.764 3.261 -15.435 1.00 97.44 74 ILE A C 1
ATOM 546 O O . ILE A 1 74 ? 1.056 2.245 -16.061 1.00 97.44 74 ILE A O 1
ATOM 550 N N . GLY A 1 75 ? -0.149 3.263 -14.454 1.00 97.44 75 GLY A N 1
ATOM 551 C CA . GLY A 1 75 ? -1.050 2.136 -14.186 1.00 97.44 75 GLY A CA 1
ATOM 552 C C . GLY A 1 75 ? -1.020 1.563 -12.768 1.00 97.44 75 GLY A C 1
ATOM 553 O O . GLY A 1 75 ? -1.773 0.632 -12.501 1.00 97.44 75 GLY A O 1
ATOM 554 N N . ALA A 1 76 ? -0.211 2.090 -11.842 1.00 97.62 76 ALA A N 1
ATOM 555 C CA . ALA A 1 76 ? -0.216 1.652 -10.439 1.00 97.62 76 ALA A CA 1
ATOM 556 C C . ALA A 1 76 ? -1.376 2.285 -9.637 1.00 97.62 76 ALA A C 1
ATOM 558 O O . ALA A 1 76 ? -1.158 2.960 -8.629 1.00 97.62 76 ALA A O 1
ATOM 559 N N . ALA A 1 77 ? -2.603 2.100 -10.126 1.00 96.38 77 ALA A N 1
ATOM 560 C CA . ALA A 1 77 ? -3.852 2.540 -9.511 1.00 96.38 77 ALA A CA 1
ATOM 561 C C . ALA A 1 77 ? -4.961 1.505 -9.774 1.00 96.38 77 ALA A C 1
ATOM 563 O O . ALA A 1 77 ? -5.091 1.037 -10.907 1.00 96.38 77 ALA A O 1
ATOM 564 N N . GLY A 1 78 ? -5.763 1.166 -8.760 1.00 87.31 78 GLY A N 1
ATOM 565 C CA . GLY A 1 78 ? -6.838 0.168 -8.863 1.00 87.31 78 GLY A CA 1
ATOM 566 C C . GLY A 1 78 ? -7.869 0.234 -7.750 1.00 87.31 78 GLY A C 1
ATOM 567 O O . GLY A 1 78 ? -7.563 0.819 -6.692 1.00 87.31 78 GLY A O 1
#